Protein AF-0000000081837496 (afdb_homodimer)

pLDDT: mean 84.73, std 18.96, range [33.84, 98.56]

Foldseek 3Di:
DPQPQADKDKDKDAAQDAPWWKKWKWKQDPVRDTDTQWMDGAQDTGGDPPAAKDKGKGLHHPIMIMIIHRQRNDDVPSPIDMDMDID/DPQPQADKDKDKDAAQDAPWWKKWKWKQDPVRDTDTQWMDGAQDTGGDPPAAKDKGKGLHHPIMIMIIHRNRNDDPPSPIDMDMDID

Solvent-accessible surface area (backbone atoms only — not comparable to full-atom values): 9048 Å² total; per-residue (Å²): 133,80,77,67,76,30,57,67,29,39,41,35,42,34,35,51,42,84,89,27,34,28,34,38,32,33,36,33,44,95,86,65,51,73,40,75,49,29,35,30,49,34,69,42,67,44,67,35,86,96,53,73,60,48,64,49,58,26,31,31,56,76,30,50,28,39,39,40,30,62,29,64,53,46,66,98,70,68,73,56,38,36,34,40,32,46,61,131,81,76,67,75,27,55,69,28,38,43,35,41,34,36,53,42,82,88,28,34,28,32,38,34,32,37,32,43,96,88,64,50,74,40,74,50,28,35,30,50,34,70,43,68,45,67,35,87,94,52,75,61,48,62,48,60,26,30,32,56,76,29,50,28,38,40,39,33,64,31,67,48,63,64,98,68,77,73,51,41,36,35,38,32,44,60

Organism: Nothobranchius furzeri (NCBI:txid105023)

Nearest PDB structures (foldseek):
  8u0y-assembly1_D  TM=7.396E-01  e=1.840E-04  Mus musculus
  4n5e-assembly1_C  TM=6.622E-01  e=1.250E-03  unclassified
  6v1a-assembly1_E  TM=7.470E-01  e=4.987E-03  Mus musculus
  4z7w-assembly2_E  TM=6.732E-01  e=2.245E-03  Homo sapiens
  6v15-assembly1_E  TM=7.353E-01  e=4.987E-03  Mus musculus

InterPro domains:
  IPR007110 Immunoglobulin-like domain [PS50835] (1-87)
  IPR013106 Immunoglobulin V-set domain [PF07686] (5-85)
  IPR013783 Immunoglobulin-like fold [G3DSA:2.60.40.10] (1-87)
  IPR036179 Immunoglobulin-like domain superfamily [SSF48726] (3-8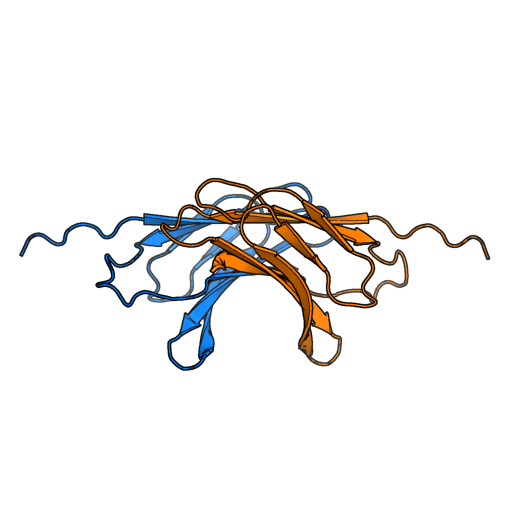7)
  IPR050413 T cell receptor beta variable [PTHR23268] (2-87)

Radius of gyration: 16.3 Å; Cα contacts (8 Å, |Δi|>4): 453; chains: 2; bounding box: 32×59×38 Å

Sequence (174 aa):
IVKIPGEKAQIQCSHTITNYDTILWYKQLKNGHLELLGYMYKNFENPEKGVKVTMEGNADKNQTCLLTTEALKLSLNSSGVYFCAASIVKIPGEKAQIQCSHTITNYDTILWYKQLKNGHLELLGYMYKNFENPEKGVKVTMEGNADKNQTCLLTTEALKLSLNSSGVYFCAAS

Secondary structure (DSSP, 8-state):
-------EEEEEEEE--TT--EEEEEEE-TTSPEEEEEEEETTEEEEPTT--EEEEE--STT-EEEEEEE-----TT--PPEEEEE-/-------EEEEEEEE--TT--EEEEEEE-TTSPEEEEEEEETTEEEEPTT--EEEEE--STT-EEEEEEE-----TT--PPEEEEE-

Structure (mmCIF, N/CA/C/O backbone):
data_AF-0000000081837496-model_v1
#
loop_
_entity.id
_entity.type
_entity.pdbx_description
1 polymer 'Ig-like domain-containing protein'
#
loop_
_atom_site.group_PDB
_atom_site.id
_atom_site.type_symbol
_atom_site.label_atom_id
_atom_site.label_alt_id
_atom_site.label_comp_id
_atom_site.label_asym_id
_atom_site.label_entity_id
_atom_site.label_seq_id
_atom_site.pdbx_PDB_ins_code
_atom_site.Cartn_x
_atom_site.Cartn_y
_atom_site.Cartn_z
_atom_site.occupancy
_atom_site.B_iso_or_equiv
_atom_site.auth_seq_id
_atom_site.auth_comp_id
_atom_site.auth_asym_id
_atom_site.auth_atom_id
_atom_site.pdbx_PDB_model_num
ATOM 1 N N . ILE A 1 1 ? -7.594 30.578 17.719 1 34.81 1 ILE A N 1
ATOM 2 C CA . ILE A 1 1 ? -8.062 29.484 16.875 1 34.81 1 ILE A CA 1
ATOM 3 C C . ILE A 1 1 ? -7.223 28.234 17.141 1 34.81 1 ILE A C 1
ATOM 5 O O . ILE A 1 1 ? -6.016 28.234 16.891 1 34.81 1 ILE A O 1
ATOM 9 N N . VAL A 1 2 ? -7.492 27.578 18.156 1 33.91 2 VAL A N 1
ATOM 10 C CA . VAL A 1 2 ? -6.703 26.453 18.641 1 33.91 2 VAL A CA 1
ATOM 11 C C . VAL A 1 2 ? -6.598 25.375 17.562 1 33.91 2 VAL A C 1
ATOM 13 O O . VAL A 1 2 ? -7.613 24.953 17 1 33.91 2 VAL A O 1
ATOM 16 N N . LYS A 1 3 ? -5.551 25.297 16.766 1 44.12 3 LYS A N 1
ATOM 17 C CA . LYS A 1 3 ? -5.309 24.297 15.742 1 44.12 3 LYS A CA 1
ATOM 18 C C . LYS A 1 3 ? -5.555 22.891 16.281 1 44.12 3 LYS A C 1
ATOM 20 O O . LYS A 1 3 ? -4.961 22.484 17.297 1 44.12 3 LYS A O 1
ATOM 25 N N . ILE A 1 4 ? -6.758 22.406 16.453 1 46.12 4 ILE A N 1
ATOM 26 C CA . ILE A 1 4 ? -6.996 21.016 16.875 1 46.12 4 ILE A CA 1
ATOM 27 C C . ILE A 1 4 ? -6.105 20.078 16.062 1 46.12 4 ILE A C 1
ATOM 29 O O . ILE A 1 4 ? -6.16 20.062 14.836 1 46.12 4 ILE A O 1
ATOM 33 N N . PRO A 1 5 ? -4.996 19.828 16.703 1 52.22 5 PRO A N 1
ATOM 34 C CA . PRO A 1 5 ? -4.074 18.938 15.992 1 52.22 5 PRO A CA 1
ATOM 35 C C . PRO A 1 5 ? -4.785 17.797 15.273 1 52.22 5 PRO A C 1
ATOM 37 O O . PRO A 1 5 ? -5.762 17.25 15.797 1 52.22 5 PRO A O 1
ATOM 40 N N . GLY A 1 6 ? -4.891 17.938 13.938 1 58.56 6 GLY A N 1
ATOM 41 C CA . GLY A 1 6 ? -5.547 16.875 13.172 1 58.56 6 GLY A CA 1
ATOM 42 C C . GLY A 1 6 ? -5.148 15.484 13.617 1 58.56 6 GLY A C 1
ATOM 43 O O . GLY A 1 6 ? -4.129 15.312 14.289 1 58.56 6 GLY A O 1
ATOM 44 N N . GLU A 1 7 ? -6.039 14.695 13.773 1 71.25 7 GLU A N 1
ATOM 45 C CA . GLU A 1 7 ? -5.781 13.305 14.117 1 71.25 7 GLU A CA 1
ATOM 46 C C . GLU A 1 7 ? -4.711 12.703 13.211 1 71.25 7 GLU A C 1
ATOM 48 O O . GLU A 1 7 ? -4.676 12.984 12.008 1 71.25 7 GLU A O 1
ATOM 53 N N . LYS A 1 8 ? -3.662 12.195 13.812 1 82.56 8 LYS A N 1
ATOM 54 C CA . LYS A 1 8 ? -2.6 11.523 13.062 1 82.56 8 LYS A CA 1
ATOM 55 C C . LYS A 1 8 ? -3.107 10.25 12.406 1 82.56 8 LYS A C 1
ATOM 57 O O . LYS A 1 8 ? -3.904 9.516 12.992 1 82.56 8 LYS A O 1
ATOM 62 N N . ALA A 1 9 ? -2.822 10.102 11.227 1 86.56 9 ALA A N 1
ATOM 63 C CA . ALA A 1 9 ? -3.139 8.875 10.492 1 86.56 9 ALA A CA 1
ATOM 64 C C . ALA A 1 9 ? -1.875 8.07 10.203 1 86.56 9 ALA A C 1
ATOM 66 O O . ALA A 1 9 ? -0.829 8.641 9.883 1 86.56 9 ALA A O 1
ATOM 67 N N . GLN A 1 10 ? -2.021 6.734 10.375 1 93.5 10 GLN A N 1
ATOM 68 C CA . GLN A 1 10 ? -0.9 5.852 10.078 1 93.5 10 GLN A CA 1
ATOM 69 C C . GLN A 1 10 ? -1.288 4.805 9.039 1 93.5 10 GLN A C 1
ATOM 71 O O . GLN A 1 10 ? -2.4 4.273 9.07 1 93.5 10 GLN A O 1
ATOM 76 N N . ILE A 1 11 ? -0.4 4.52 8.156 1 95.25 11 ILE A N 1
ATOM 77 C CA . ILE A 1 11 ? -0.492 3.432 7.184 1 95.25 11 ILE A CA 1
ATOM 78 C C . ILE A 1 11 ? 0.754 2.553 7.277 1 95.25 11 ILE A C 1
ATOM 80 O O . ILE A 1 11 ? 1.879 3.059 7.285 1 95.25 11 ILE A O 1
ATOM 84 N N . GLN A 1 12 ? 0.544 1.322 7.359 1 97.25 12 GLN A N 1
ATOM 85 C CA . GLN A 1 12 ? 1.645 0.372 7.48 1 97.25 12 GLN A CA 1
ATOM 86 C C . GLN A 1 12 ? 1.654 -0.609 6.312 1 97.25 12 GLN A C 1
ATOM 88 O O . GLN A 1 12 ? 0.599 -1.07 5.871 1 97.25 12 GLN A O 1
ATOM 93 N N . CYS A 1 13 ? 2.828 -0.932 5.898 1 97.12 13 CYS A N 1
ATOM 94 C CA . CYS A 1 13 ? 3.02 -1.887 4.812 1 97.12 13 CYS A CA 1
ATOM 95 C C . CYS A 1 13 ? 4.148 -2.857 5.137 1 97.12 13 CYS A C 1
ATOM 97 O O . CYS A 1 13 ? 5.133 -2.48 5.773 1 97.12 13 CYS A O 1
ATOM 99 N N . SER A 1 14 ? 4.066 -4.066 4.676 1 97.56 14 SER A N 1
ATOM 100 C CA . SER A 1 14 ? 5.121 -5.074 4.727 1 97.56 14 SER A CA 1
ATOM 101 C C . SER A 1 14 ? 4.98 -6.078 3.588 1 97.56 14 SER A C 1
ATOM 103 O O . SER A 1 14 ? 3.943 -6.137 2.926 1 97.56 14 SER A O 1
ATOM 105 N N . HIS A 1 15 ? 6.031 -6.84 3.332 1 94.62 15 HIS A N 1
ATOM 106 C CA . HIS A 1 15 ? 6 -7.828 2.26 1 94.62 15 HIS A CA 1
ATOM 107 C C . HIS A 1 15 ? 6.988 -8.961 2.52 1 94.62 15 HIS A C 1
ATOM 109 O O . HIS A 1 15 ? 7.863 -8.836 3.383 1 94.62 15 HIS A O 1
ATOM 115 N N . THR A 1 16 ? 6.832 -10.062 1.74 1 93.38 16 THR A N 1
ATOM 116 C CA . THR A 1 16 ? 7.734 -11.203 1.888 1 93.38 16 THR A CA 1
ATOM 117 C C . THR A 1 16 ? 8.531 -11.438 0.604 1 93.38 16 THR A C 1
ATOM 119 O O . THR A 1 16 ? 9.055 -12.523 0.384 1 93.38 16 THR A O 1
ATOM 122 N N . ILE A 1 17 ? 8.547 -10.461 -0.335 1 88.38 17 ILE A N 1
ATOM 123 C CA . ILE A 1 17 ? 9.148 -10.641 -1.649 1 88.38 17 ILE A CA 1
ATOM 124 C C . ILE A 1 17 ? 10.664 -10.438 -1.552 1 88.38 17 ILE A C 1
ATOM 126 O O . ILE A 1 17 ? 11.125 -9.383 -1.102 1 88.38 17 ILE A O 1
ATOM 130 N N . THR A 1 18 ? 11.32 -11.445 -2.102 1 87.62 18 THR A N 1
ATOM 131 C CA . THR A 1 18 ? 12.781 -11.406 -2.051 1 87.62 18 THR A CA 1
ATOM 132 C C . THR A 1 18 ? 13.328 -10.289 -2.93 1 87.62 18 THR A C 1
ATOM 134 O O . THR A 1 18 ? 12.836 -10.062 -4.035 1 87.62 18 THR A O 1
ATOM 137 N N . ASN A 1 19 ? 14.289 -9.508 -2.566 1 87.12 19 ASN A N 1
ATOM 138 C CA . ASN A 1 19 ? 15.039 -8.477 -3.277 1 87.12 19 ASN A CA 1
ATOM 139 C C . ASN A 1 19 ? 14.297 -7.148 -3.309 1 87.12 19 ASN A C 1
ATOM 141 O O . ASN A 1 19 ? 14.773 -6.176 -3.893 1 87.12 19 ASN A O 1
ATOM 145 N N . TYR A 1 20 ? 13.078 -7.148 -2.83 1 91.12 20 TYR A N 1
ATOM 146 C CA . TYR A 1 20 ? 12.43 -5.855 -2.645 1 91.12 20 TYR A CA 1
ATOM 147 C C . TYR A 1 20 ? 13.039 -5.109 -1.463 1 91.12 20 TYR A C 1
ATOM 149 O O . TYR A 1 20 ? 13.289 -5.695 -0.409 1 91.12 20 TYR A O 1
ATOM 157 N N . ASP A 1 21 ? 13.281 -3.84 -1.689 1 96.75 21 ASP A N 1
ATOM 158 C CA . ASP A 1 21 ? 13.938 -3.094 -0.617 1 96.75 21 ASP A CA 1
ATOM 159 C C . ASP A 1 21 ? 13.414 -1.66 -0.551 1 96.75 21 ASP A C 1
ATOM 161 O O . ASP A 1 21 ? 14.062 -0.785 0.026 1 96.75 21 ASP A O 1
ATOM 165 N N . THR A 1 22 ? 12.32 -1.395 -1.207 1 97.19 22 THR A N 1
ATOM 166 C CA . THR A 1 22 ? 11.758 -0.05 -1.259 1 97.19 22 THR A CA 1
ATOM 167 C C . THR A 1 22 ? 10.25 -0.087 -1.031 1 97.19 22 THR A C 1
ATOM 169 O O . THR A 1 22 ? 9.555 -0.947 -1.577 1 97.19 22 THR A O 1
ATOM 172 N N . ILE A 1 23 ? 9.727 0.792 -0.164 1 97.5 23 ILE A N 1
ATOM 173 C CA . ILE A 1 23 ? 8.305 1.044 -0.017 1 97.5 23 ILE A CA 1
ATOM 174 C C . ILE A 1 23 ? 8.008 2.52 -0.271 1 97.5 23 ILE A C 1
ATOM 176 O O . ILE A 1 23 ? 8.633 3.396 0.328 1 97.5 23 ILE A O 1
ATOM 180 N N . LEU A 1 24 ? 7.105 2.77 -1.198 1 97.75 24 LEU A N 1
ATOM 181 C CA . LEU A 1 24 ? 6.664 4.117 -1.532 1 97.75 24 LEU A CA 1
ATOM 182 C C . LEU A 1 24 ? 5.246 4.367 -1.02 1 97.75 24 LEU A C 1
ATOM 184 O O . LEU A 1 24 ? 4.414 3.459 -1.021 1 97.75 24 LEU A O 1
ATOM 188 N N . TRP A 1 25 ? 5.02 5.613 -0.599 1 96.75 25 TRP A N 1
ATOM 189 C CA . TRP A 1 25 ? 3.672 5.996 -0.184 1 96.75 25 TRP A CA 1
ATOM 190 C C . TRP A 1 25 ? 3.15 7.152 -1.033 1 96.75 25 TRP A C 1
ATOM 192 O O . TRP A 1 25 ? 3.896 8.078 -1.359 1 96.75 25 TRP A O 1
ATOM 202 N N . TYR A 1 26 ? 1.846 7.004 -1.315 1 93.75 26 TYR A N 1
ATOM 203 C CA . TYR A 1 26 ? 1.158 8.016 -2.104 1 93.75 26 TYR A CA 1
ATOM 204 C C . TYR A 1 26 ? -0.165 8.406 -1.455 1 93.75 26 TYR A C 1
ATOM 206 O O . TYR A 1 26 ? -0.771 7.609 -0.738 1 93.75 26 TYR A O 1
ATOM 214 N N . LYS A 1 27 ? -0.563 9.641 -1.78 1 91.56 27 LYS A N 1
ATOM 215 C CA . LYS A 1 27 ? -1.918 10.109 -1.495 1 91.56 27 LYS A CA 1
ATOM 216 C C . LYS A 1 27 ? -2.643 10.508 -2.775 1 91.56 27 LYS A C 1
ATOM 218 O O . LYS A 1 27 ? -2.061 11.164 -3.645 1 91.56 27 LYS A O 1
ATOM 223 N N . GLN A 1 28 ? -3.838 10.039 -2.848 1 90 28 GLN A N 1
ATOM 224 C CA . GLN A 1 28 ? -4.625 10.445 -4.008 1 90 28 GLN A CA 1
ATOM 225 C C . GLN A 1 28 ? -5.266 11.812 -3.795 1 90 28 GLN A C 1
ATOM 227 O O . GLN A 1 28 ? -5.938 12.039 -2.787 1 90 28 GLN A O 1
ATOM 232 N N . LEU A 1 29 ? -5.055 12.68 -4.738 1 86.31 29 LEU A N 1
ATOM 233 C CA . LEU A 1 29 ? -5.641 14.016 -4.715 1 86.31 29 LEU A CA 1
ATOM 234 C C . LEU A 1 29 ? -7.082 13.984 -5.215 1 86.31 29 LEU A C 1
ATOM 236 O O . LEU A 1 29 ? -7.543 12.961 -5.73 1 86.31 29 LEU A O 1
ATOM 240 N N . LYS A 1 30 ? -7.777 15.086 -5.055 1 84.38 30 LYS A N 1
ATOM 241 C CA . LYS A 1 30 ? -9.172 15.195 -5.457 1 84.38 30 LYS A CA 1
ATOM 242 C C . LYS A 1 30 ? -9.336 14.953 -6.957 1 84.38 30 LYS A C 1
ATOM 244 O O . LYS A 1 30 ? -10.352 14.398 -7.395 1 84.38 30 LYS A O 1
ATOM 2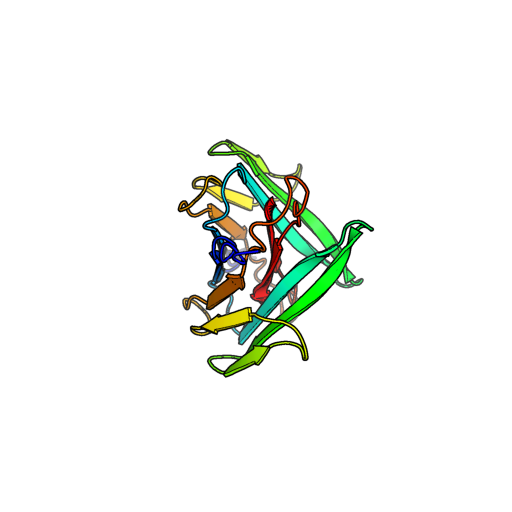49 N N . ASN A 1 31 ? -8.344 15.297 -7.699 1 86.31 31 ASN A N 1
ATOM 250 C CA . ASN A 1 31 ? -8.398 15.141 -9.148 1 86.31 31 ASN A CA 1
ATOM 251 C C . ASN A 1 31 ? -8 13.734 -9.578 1 86.31 31 ASN A C 1
ATOM 253 O O . ASN A 1 31 ? -7.887 13.453 -10.773 1 86.31 31 ASN A O 1
ATOM 257 N N . GLY A 1 32 ? -7.703 12.898 -8.68 1 85.94 32 GLY A N 1
ATOM 258 C CA . GLY A 1 32 ? -7.395 11.508 -8.969 1 85.94 32 GLY A CA 1
ATOM 259 C C . GLY A 1 32 ? -5.906 11.234 -9.086 1 85.94 32 GLY A C 1
ATOM 260 O O . GLY A 1 32 ? -5.48 10.078 -9.07 1 85.94 32 GLY A O 1
ATOM 261 N N . HIS A 1 33 ? -5.129 12.32 -9.211 1 87.94 33 HIS A N 1
ATOM 262 C CA . HIS A 1 33 ? -3.688 12.164 -9.344 1 87.94 33 HIS A CA 1
ATOM 263 C C . HIS A 1 33 ? -3.057 11.68 -8.047 1 87.94 33 HIS A C 1
ATOM 265 O O . HIS A 1 33 ? -3.453 12.117 -6.961 1 87.94 33 HIS A O 1
ATOM 271 N N . LEU A 1 34 ? -2.096 10.797 -8.211 1 90.25 34 LEU A N 1
ATOM 272 C CA . LEU A 1 34 ? -1.348 10.32 -7.055 1 90.25 34 LEU A CA 1
ATOM 273 C C . LEU A 1 34 ? -0.183 11.258 -6.742 1 90.25 34 LEU A C 1
ATOM 275 O O . LEU A 1 34 ? 0.598 11.602 -7.629 1 90.25 34 LEU A O 1
ATOM 279 N N . GLU A 1 35 ? -0.161 11.719 -5.52 1 92.31 35 GLU A N 1
ATOM 280 C CA . GLU A 1 35 ? 0.959 12.516 -5.031 1 92.31 35 GLU A CA 1
ATOM 281 C C . GLU A 1 35 ? 1.9 11.68 -4.168 1 92.31 35 GLU A C 1
ATOM 283 O O . GLU A 1 35 ? 1.469 11.047 -3.205 1 92.31 35 GLU A O 1
ATOM 288 N N . LEU A 1 36 ? 3.174 11.711 -4.551 1 94.69 36 LEU A N 1
ATOM 289 C CA . LEU A 1 36 ? 4.172 11.016 -3.748 1 94.69 36 LEU A CA 1
ATOM 290 C C . LEU A 1 36 ? 4.391 11.719 -2.414 1 94.69 36 LEU A C 1
ATOM 292 O O . LEU A 1 36 ? 4.66 12.922 -2.381 1 94.69 36 LEU A O 1
ATOM 296 N N . LEU A 1 37 ? 4.262 11.008 -1.333 1 94.38 37 LEU A N 1
ATOM 297 C CA . LEU A 1 37 ? 4.52 11.539 0.002 1 94.38 37 LEU A CA 1
ATOM 298 C C . LEU A 1 37 ? 5.969 11.289 0.413 1 94.38 37 LEU A C 1
ATOM 300 O O . LEU A 1 37 ? 6.551 12.078 1.158 1 94.38 37 LEU A O 1
ATOM 304 N N . GLY A 1 38 ? 6.586 10.211 -0.049 1 96.5 38 GLY A N 1
ATOM 305 C CA . GLY A 1 38 ? 7.945 9.781 0.238 1 96.5 38 GLY A CA 1
ATOM 306 C C . GLY A 1 38 ? 8.148 8.289 0.098 1 96.5 38 GLY A C 1
ATOM 307 O O . GLY A 1 38 ? 7.242 7.57 -0.337 1 96.5 38 GLY A O 1
ATOM 308 N N . TYR A 1 39 ? 9.336 7.82 0.402 1 97.56 39 TYR A N 1
ATOM 309 C CA . TYR A 1 39 ? 9.625 6.395 0.315 1 97.56 39 TYR A CA 1
ATOM 310 C C . TYR A 1 39 ? 10.688 5.988 1.325 1 97.56 39 TYR A C 1
ATOM 312 O O . TYR A 1 39 ? 11.453 6.828 1.799 1 97.56 39 TYR A O 1
ATOM 320 N N . MET A 1 40 ? 10.609 4.762 1.669 1 97.94 40 MET A N 1
ATOM 321 C CA . MET A 1 40 ? 11.68 4.113 2.418 1 97.94 40 MET A CA 1
ATOM 322 C C . MET A 1 40 ? 12.562 3.275 1.495 1 97.94 40 MET A C 1
ATOM 324 O O . MET A 1 40 ? 12.055 2.557 0.632 1 97.94 40 MET A O 1
ATOM 328 N N . TYR A 1 41 ? 13.875 3.455 1.615 1 98.12 41 TYR A N 1
ATOM 329 C CA . TYR A 1 41 ? 14.859 2.537 1.055 1 98.12 41 TYR A CA 1
ATOM 330 C C . TYR A 1 41 ? 15.609 1.8 2.158 1 98.12 41 TYR A C 1
ATOM 332 O O . TYR A 1 41 ? 16.406 2.398 2.877 1 98.12 41 TYR A O 1
ATOM 340 N N . LYS A 1 42 ? 15.352 0.526 2.18 1 97.75 42 LYS A N 1
ATOM 341 C CA . LYS A 1 42 ? 15.844 -0.205 3.344 1 97.75 42 LYS A CA 1
ATOM 342 C C . LYS A 1 42 ? 15.422 0.478 4.641 1 97.75 42 LYS A C 1
ATOM 344 O O . LYS A 1 42 ? 14.227 0.645 4.902 1 97.75 42 LYS A O 1
ATOM 349 N N . ASN A 1 43 ? 16.25 0.967 5.453 1 97.88 43 ASN A N 1
ATOM 350 C CA . ASN A 1 43 ? 15.875 1.627 6.699 1 97.88 43 ASN A CA 1
ATOM 351 C C . ASN A 1 43 ? 16.094 3.135 6.625 1 97.88 43 ASN A C 1
ATOM 353 O O . ASN A 1 43 ? 16.141 3.814 7.652 1 97.88 43 ASN A O 1
ATOM 357 N N . PHE A 1 44 ? 16.203 3.648 5.387 1 97.94 44 PHE A N 1
ATOM 358 C CA . PHE A 1 44 ? 16.391 5.078 5.188 1 97.94 44 PHE A CA 1
ATOM 359 C C . PHE A 1 44 ? 15.086 5.742 4.758 1 97.94 44 PHE A C 1
ATOM 361 O O . PHE A 1 44 ? 14.484 5.352 3.752 1 97.94 44 PHE A O 1
ATOM 368 N N . GLU A 1 45 ? 14.695 6.742 5.531 1 97.38 45 GLU A N 1
ATOM 369 C CA . GLU A 1 45 ? 13.477 7.465 5.195 1 97.38 45 GLU A CA 1
ATOM 370 C C . GLU A 1 45 ? 13.766 8.609 4.23 1 97.38 45 GLU A C 1
ATOM 372 O O . GLU A 1 45 ? 14.789 9.289 4.344 1 97.38 45 GLU A O 1
ATOM 377 N N . ASN A 1 46 ? 12.938 8.844 3.238 1 97.75 46 ASN A N 1
ATOM 378 C CA . ASN A 1 46 ? 13.039 9.906 2.242 1 97.75 46 ASN A CA 1
ATOM 379 C C . ASN A 1 46 ? 11.695 10.594 2.012 1 97.75 46 ASN A C 1
ATOM 381 O O . ASN A 1 46 ? 11.039 10.352 0.997 1 97.75 46 ASN A O 1
ATOM 385 N N . PRO A 1 47 ? 11.289 11.469 2.951 1 95.75 47 PRO A N 1
ATOM 386 C CA . PRO A 1 47 ? 10.062 12.234 2.727 1 95.75 47 PRO A CA 1
ATOM 387 C C . PRO A 1 47 ? 10.195 13.242 1.583 1 95.75 47 PRO A C 1
ATOM 389 O O . PRO A 1 47 ? 11.289 13.766 1.346 1 95.75 47 PRO A O 1
ATOM 392 N N . GLU A 1 48 ? 9.078 13.414 0.827 1 95.56 48 GLU A N 1
ATOM 393 C CA . GLU A 1 48 ? 9.078 14.461 -0.187 1 95.56 48 GLU A CA 1
ATOM 394 C C . GLU A 1 48 ? 9.195 15.844 0.45 1 95.56 48 GLU A C 1
ATOM 396 O O . GLU A 1 48 ? 8.711 16.062 1.561 1 95.56 48 GLU A O 1
ATOM 401 N N . LYS A 1 49 ? 9.773 16.75 -0.28 1 92.94 49 LYS A N 1
ATOM 402 C CA . LYS A 1 49 ? 9.938 18.109 0.221 1 92.94 49 LYS A CA 1
ATOM 403 C C . LYS A 1 49 ? 8.586 18.781 0.454 1 92.94 49 LYS A C 1
ATOM 405 O O . LYS A 1 49 ? 7.688 18.688 -0.383 1 92.94 49 LYS A O 1
ATOM 410 N N . GLY A 1 50 ? 8.445 19.422 1.628 1 89 50 GLY A N 1
ATOM 411 C CA . GLY A 1 50 ? 7.262 20.219 1.91 1 89 50 GLY A CA 1
ATOM 412 C C . GLY A 1 50 ? 6.102 19.406 2.451 1 89 50 GLY A C 1
ATOM 413 O O . GLY A 1 50 ? 5.031 19.938 2.736 1 89 50 GLY A O 1
ATOM 414 N N . VAL A 1 51 ? 6.301 18.094 2.496 1 87.19 51 VAL A N 1
ATOM 415 C CA . VAL A 1 51 ? 5.211 17.266 3.016 1 87.19 51 VAL A CA 1
ATOM 416 C C . VAL A 1 51 ? 5.457 16.953 4.488 1 87.19 51 VAL A C 1
ATOM 418 O O . VAL A 1 51 ? 6.586 16.672 4.891 1 87.19 51 VAL A O 1
ATOM 421 N N . LYS A 1 52 ? 4.477 17.062 5.27 1 87.94 52 LYS A N 1
ATOM 422 C CA . LYS A 1 52 ? 4.582 16.781 6.703 1 87.94 52 LYS A CA 1
ATOM 423 C C . LYS A 1 52 ? 4.262 15.328 7.012 1 87.94 52 LYS A C 1
ATOM 425 O O . LYS A 1 52 ? 3.166 15.016 7.48 1 87.94 52 LYS A O 1
ATOM 430 N N . VAL A 1 53 ? 5.199 14.469 6.816 1 92.75 53 VAL A N 1
ATOM 431 C CA . VAL A 1 53 ? 5.051 13.055 7.121 1 92.75 53 VAL A CA 1
ATOM 432 C C . VAL A 1 53 ? 6.309 12.539 7.812 1 92.75 53 VAL A C 1
ATOM 434 O O . VAL A 1 53 ? 7.375 13.148 7.715 1 92.75 53 VAL A O 1
ATOM 437 N N . THR A 1 54 ? 6.152 11.484 8.57 1 94.31 54 THR A N 1
ATOM 438 C CA . THR A 1 54 ? 7.277 10.719 9.094 1 94.31 54 THR A CA 1
ATOM 439 C C . THR A 1 54 ? 7.195 9.266 8.641 1 94.31 54 THR A C 1
ATOM 441 O O . THR A 1 54 ? 6.102 8.742 8.414 1 94.31 54 THR A O 1
ATOM 444 N N . MET A 1 55 ? 8.32 8.68 8.406 1 96 55 MET A N 1
ATOM 445 C CA . MET A 1 55 ? 8.414 7.281 8 1 96 55 MET A CA 1
ATOM 446 C C . MET A 1 55 ? 9.359 6.516 8.922 1 96 55 MET A C 1
ATOM 448 O O . MET A 1 55 ? 10.398 7.039 9.328 1 96 55 MET A O 1
ATOM 452 N N . GLU A 1 56 ? 8.977 5.383 9.211 1 97.56 56 GLU A N 1
ATOM 453 C CA . GLU A 1 56 ? 9.773 4.555 10.109 1 97.56 56 GLU A CA 1
ATOM 454 C C . GLU A 1 56 ? 9.781 3.098 9.656 1 97.56 56 GLU A C 1
ATOM 456 O O . GLU A 1 56 ? 8.906 2.672 8.898 1 97.56 56 GLU A O 1
ATOM 461 N N . GLY A 1 57 ? 10.844 2.355 10.164 1 98 57 GLY A N 1
ATOM 462 C CA . GLY A 1 57 ? 10.922 0.928 9.898 1 98 57 GLY A CA 1
ATOM 463 C C . GLY A 1 57 ? 11.969 0.571 8.859 1 98 57 GLY A C 1
ATOM 464 O O . GLY A 1 57 ? 13.016 1.219 8.773 1 98 57 GLY A O 1
ATOM 465 N N . ASN A 1 58 ? 11.68 -0.565 8.164 1 98.56 58 ASN A N 1
ATOM 466 C CA . ASN A 1 58 ? 12.578 -1.152 7.176 1 98.56 58 ASN A CA 1
ATOM 467 C C . ASN A 1 58 ? 11.805 -1.782 6.02 1 98.56 58 ASN A C 1
ATOM 469 O O . ASN A 1 58 ? 10.805 -2.467 6.238 1 98.56 58 ASN A O 1
ATOM 473 N N . ALA A 1 59 ? 12.227 -1.424 4.832 1 98 59 ALA A N 1
ATOM 474 C CA . ALA A 1 59 ? 11.469 -1.819 3.654 1 98 59 ALA A CA 1
ATOM 475 C C . ALA A 1 59 ? 11.891 -3.201 3.164 1 98 59 ALA A C 1
ATOM 477 O O . ALA A 1 59 ? 11.328 -3.721 2.195 1 98 59 ALA A O 1
ATOM 478 N N . ASP A 1 60 ? 12.883 -3.896 3.838 1 96.88 60 ASP A N 1
ATOM 479 C CA . ASP A 1 60 ? 13.344 -5.211 3.404 1 96.88 60 ASP A CA 1
ATOM 480 C C . ASP A 1 60 ? 12.281 -6.277 3.652 1 96.88 60 ASP A C 1
ATOM 482 O O . ASP A 1 60 ? 11.32 -6.039 4.391 1 96.88 60 ASP A O 1
ATOM 486 N N . LYS A 1 61 ? 12.5 -7.414 2.967 1 94.69 61 LYS A N 1
ATOM 487 C CA . LYS A 1 61 ? 11.633 -8.57 3.133 1 94.69 61 LYS A CA 1
ATOM 488 C C . LYS A 1 61 ? 11.383 -8.859 4.609 1 94.69 61 LYS A C 1
ATOM 490 O O . LYS A 1 61 ? 12.305 -8.82 5.422 1 94.69 61 LYS A O 1
ATOM 495 N N . ASN A 1 62 ? 10.125 -9.141 4.953 1 95.94 62 ASN A N 1
ATOM 496 C CA . ASN A 1 62 ? 9.68 -9.562 6.277 1 95.94 62 ASN A CA 1
ATOM 497 C C . ASN A 1 62 ? 9.812 -8.43 7.297 1 95.94 62 ASN A C 1
ATOM 499 O O . ASN A 1 62 ? 9.859 -8.68 8.5 1 95.94 62 ASN A O 1
ATOM 503 N N . GLN A 1 63 ? 10.016 -7.211 6.879 1 97.75 63 GLN A N 1
ATOM 504 C CA . GLN A 1 63 ? 10.031 -6.035 7.746 1 97.75 63 GLN A CA 1
ATOM 505 C C . GLN A 1 63 ? 8.82 -5.145 7.492 1 97.75 63 GLN A C 1
ATOM 507 O O . GLN A 1 63 ? 8.094 -5.348 6.52 1 97.75 63 GLN A O 1
ATOM 512 N N . THR A 1 64 ? 8.555 -4.246 8.406 1 97.81 64 THR A N 1
ATOM 513 C CA . THR A 1 64 ? 7.395 -3.369 8.328 1 97.81 64 THR A CA 1
ATOM 514 C C . THR A 1 64 ? 7.824 -1.906 8.25 1 97.81 64 THR A C 1
ATOM 516 O O . THR A 1 64 ? 8.766 -1.493 8.922 1 97.81 64 THR A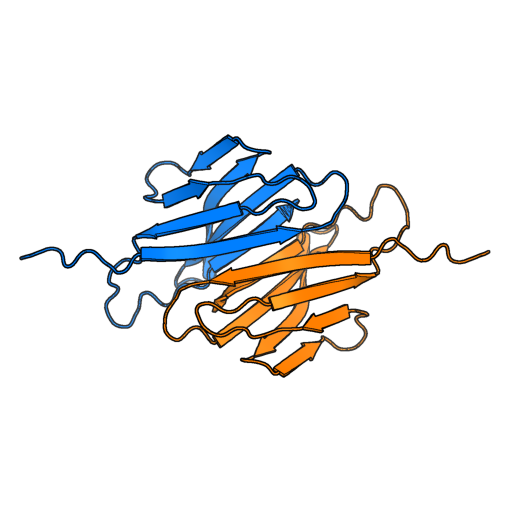 O 1
ATOM 519 N N . CYS A 1 65 ? 7.082 -1.202 7.387 1 97.5 65 CYS A N 1
ATOM 520 C CA . CYS A 1 65 ? 7.258 0.245 7.332 1 97.5 65 CYS A CA 1
ATOM 521 C C . CYS A 1 65 ? 5.969 0.965 7.715 1 97.5 65 CYS A C 1
ATOM 523 O O . CYS A 1 65 ? 4.875 0.491 7.406 1 97.5 65 CYS A O 1
ATOM 525 N N . LEU A 1 66 ? 6.164 2.109 8.305 1 96.94 66 L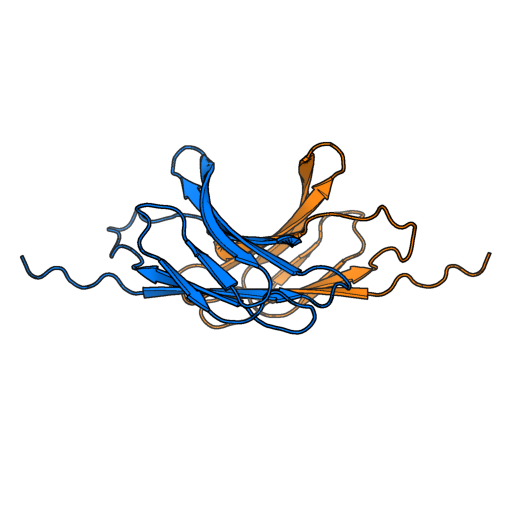EU A N 1
ATOM 526 C CA . LEU A 1 66 ? 5.059 2.912 8.812 1 96.94 66 LEU A CA 1
ATOM 527 C C . LEU A 1 66 ? 5.168 4.355 8.328 1 96.94 66 LEU A C 1
ATOM 529 O O . LEU A 1 66 ? 6.234 4.965 8.422 1 96.94 66 LEU A O 1
ATOM 533 N N . LEU A 1 67 ? 4.117 4.824 7.754 1 96 67 LEU A N 1
ATOM 534 C CA . LEU A 1 67 ? 3.975 6.246 7.469 1 96 67 LEU A CA 1
ATOM 535 C C . LEU A 1 67 ? 3.012 6.906 8.453 1 96 67 LEU A C 1
ATOM 537 O O . LEU A 1 67 ? 1.919 6.391 8.695 1 96 67 LEU A O 1
ATOM 541 N N . THR A 1 68 ? 3.432 8.008 9.047 1 93.12 68 THR A N 1
ATOM 542 C CA . THR A 1 68 ? 2.57 8.828 9.891 1 93.12 68 THR A CA 1
ATOM 543 C C . THR A 1 68 ? 2.367 10.211 9.273 1 93.12 68 THR A C 1
ATOM 545 O O . THR A 1 68 ? 3.332 10.867 8.891 1 93.12 68 THR A O 1
ATOM 548 N N . THR A 1 69 ? 1.212 10.562 9.062 1 86.69 69 THR A N 1
ATOM 549 C CA . THR A 1 69 ? 0.9 11.875 8.5 1 86.69 69 THR A CA 1
ATOM 550 C C . THR A 1 69 ? -0.129 12.602 9.359 1 86.69 69 THR A C 1
ATOM 552 O O . THR A 1 69 ? -0.868 11.969 10.117 1 86.69 69 THR A O 1
ATOM 555 N N . GLU A 1 70 ? 0.165 13.867 9.547 1 73 70 GLU A N 1
ATOM 556 C CA . GLU A 1 70 ? -0.867 14.641 10.227 1 73 70 GLU A CA 1
ATOM 557 C C . GLU A 1 70 ? -2.156 14.688 9.414 1 73 70 GLU A C 1
ATOM 559 O O . GLU A 1 70 ? -2.141 15.055 8.234 1 73 70 GLU A O 1
ATOM 564 N N . ALA A 1 71 ? -2.963 13.695 9.672 1 56.38 71 ALA A N 1
ATOM 565 C CA . ALA A 1 71 ? -4.254 13.742 8.992 1 56.38 71 ALA A CA 1
ATOM 566 C C . ALA A 1 71 ? -4.902 15.117 9.141 1 56.38 71 ALA A C 1
ATOM 568 O O . ALA A 1 71 ? -4.98 15.656 10.25 1 56.38 71 ALA A O 1
ATOM 569 N N . LEU A 1 72 ? -4.543 15.961 8.297 1 47.28 72 LEU A N 1
ATOM 570 C CA . LEU A 1 72 ? -5.297 17.203 8.461 1 47.28 72 LEU A CA 1
ATOM 571 C C . LEU A 1 72 ? -6.664 16.922 9.086 1 47.28 72 LEU A C 1
ATOM 573 O O . LEU A 1 72 ? -7.27 15.883 8.82 1 47.28 72 LEU A O 1
ATOM 577 N N . LYS A 1 73 ? -6.887 17.344 10.398 1 43.94 73 LYS A N 1
ATOM 578 C CA . LYS A 1 73 ? -8.297 17.453 10.758 1 43.94 73 LYS A CA 1
ATOM 579 C C . LYS A 1 73 ? -9.172 17.609 9.516 1 43.94 73 LYS A C 1
ATOM 581 O O . LYS A 1 73 ? -9.312 18.703 8.984 1 43.94 73 LYS A O 1
ATOM 586 N N . LEU A 1 74 ? -8.891 17.094 8.562 1 37.94 74 LEU A N 1
ATOM 587 C CA . LEU A 1 74 ? -9.875 17.484 7.562 1 37.94 74 LEU A CA 1
ATOM 588 C C . LEU A 1 74 ? -11.25 17.672 8.203 1 37.94 74 LEU A C 1
ATOM 590 O O . LEU A 1 74 ? -11.617 16.938 9.117 1 37.94 74 LEU A O 1
ATOM 594 N N . SER A 1 75 ? -11.883 18.812 8.078 1 37.78 75 SER A N 1
ATOM 595 C CA . SER A 1 75 ? -13.25 18.891 7.59 1 37.78 75 SER A CA 1
ATOM 596 C C . SER A 1 75 ? -13.672 17.578 6.922 1 37.78 75 SER A C 1
ATOM 598 O O . SER A 1 75 ? -12.828 16.828 6.43 1 37.78 75 SER A O 1
ATOM 600 N N . LEU A 1 76 ? -14.75 17.031 6.914 1 38.62 76 LEU A N 1
ATOM 601 C CA . LEU A 1 76 ? -15.555 16.062 6.188 1 38.62 76 LEU A CA 1
ATOM 602 C C . LEU A 1 76 ? -14.828 15.562 4.941 1 38.62 76 LEU A C 1
ATOM 604 O O . LEU A 1 76 ? -15.07 14.453 4.469 1 38.62 76 LEU A O 1
ATOM 608 N N . ASN A 1 77 ? -13.844 16.344 4.273 1 40.97 77 ASN A N 1
ATOM 609 C CA . ASN A 1 77 ? -13.414 16.172 2.893 1 40.97 77 ASN A CA 1
ATOM 610 C C . ASN A 1 77 ? -12.039 15.516 2.814 1 40.97 77 ASN A C 1
ATOM 612 O O . ASN A 1 77 ? -11.414 15.484 1.749 1 40.97 77 ASN A O 1
ATOM 616 N N . SER A 1 78 ? -11.258 15.414 3.85 1 50.72 78 SER A N 1
ATOM 617 C CA . SER A 1 78 ? -9.906 14.922 3.615 1 50.72 78 SER A CA 1
ATOM 618 C C . SER A 1 78 ? -9.914 13.461 3.197 1 50.72 78 SER A C 1
ATOM 620 O O . SER A 1 78 ? -9.594 12.578 3.998 1 50.72 78 SER A O 1
ATOM 622 N N . SER A 1 79 ? -10.719 13.07 2.459 1 57.38 79 SER A N 1
ATOM 623 C CA . SER A 1 79 ? -11.172 11.852 1.788 1 57.38 79 SER A CA 1
ATOM 624 C C . SER A 1 79 ? -10.086 11.289 0.879 1 57.38 79 SER A C 1
ATOM 626 O O . SER A 1 79 ? -10.367 10.484 -0.014 1 57.38 79 SER A O 1
ATOM 628 N N . GLY A 1 80 ? -8.648 11.43 1.331 1 79.25 80 GLY A N 1
ATOM 629 C CA . GLY A 1 80 ? -7.781 10.898 0.292 1 79.25 80 GLY A CA 1
ATOM 630 C C . GLY A 1 80 ? -7.414 9.445 0.513 1 79.25 80 GLY A C 1
ATOM 631 O O . GLY A 1 80 ? -7.312 8.984 1.654 1 79.25 80 GLY A O 1
ATOM 632 N N . VAL A 1 81 ? -7.438 8.695 -0.62 1 88.94 81 VAL A N 1
ATOM 633 C CA . VAL A 1 81 ? -6.98 7.309 -0.666 1 88.94 81 VAL A CA 1
ATOM 634 C C . VAL A 1 81 ? -5.457 7.262 -0.559 1 88.94 81 VAL A C 1
ATOM 636 O O . VAL A 1 81 ? -4.758 7.988 -1.27 1 88.94 81 VAL A O 1
ATOM 639 N N . TYR A 1 82 ? -5.016 6.488 0.406 1 92.56 82 TYR A N 1
ATOM 640 C CA . TYR A 1 82 ? -3.576 6.328 0.588 1 92.56 82 TYR A CA 1
ATOM 641 C C . TYR A 1 82 ? -3.1 4.992 0.031 1 92.56 82 TYR A C 1
ATOM 643 O O . TYR A 1 82 ? -3.775 3.971 0.189 1 92.56 82 TYR A O 1
ATOM 651 N N . PHE A 1 83 ? -1.924 5.062 -0.621 1 94.06 83 PHE A N 1
ATOM 652 C CA . PHE A 1 83 ? -1.315 3.881 -1.22 1 94.06 83 PHE A CA 1
ATOM 653 C C . PHE A 1 83 ? 0.056 3.611 -0.612 1 94.06 83 PHE A C 1
ATOM 655 O O . PHE A 1 83 ? 0.783 4.547 -0.267 1 94.06 83 PHE A O 1
ATOM 662 N N . CYS A 1 84 ? 0.382 2.387 -0.514 1 95.44 84 CYS A N 1
ATOM 663 C CA . CYS A 1 84 ? 1.777 1.985 -0.37 1 95.44 84 CYS A CA 1
ATOM 664 C C . CYS A 1 84 ? 2.168 0.972 -1.439 1 95.44 84 CYS A C 1
ATOM 666 O O . CYS A 1 84 ? 1.321 0.219 -1.925 1 95.44 84 CYS A O 1
ATOM 668 N N . ALA A 1 85 ? 3.40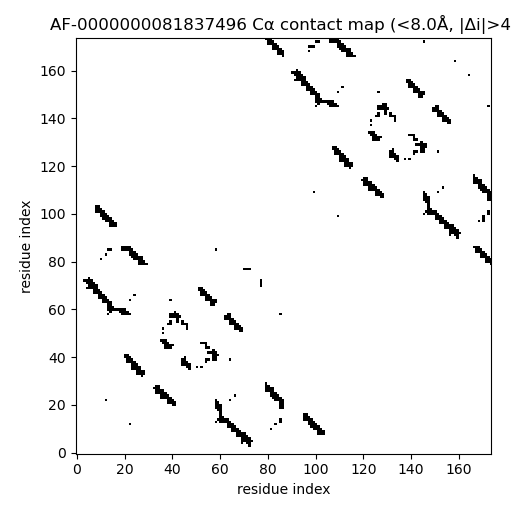6 1.041 -1.848 1 95.75 85 ALA A N 1
ATOM 669 C CA . ALA A 1 85 ? 3.906 0.188 -2.922 1 95.75 85 ALA A CA 1
ATOM 670 C C . ALA A 1 85 ? 5.242 -0.445 -2.545 1 95.75 85 ALA A C 1
ATOM 672 O O . ALA A 1 85 ? 6.164 0.249 -2.109 1 95.75 85 ALA A O 1
ATOM 673 N N . ALA A 1 86 ? 5.301 -1.75 -2.699 1 94.81 86 ALA A N 1
ATOM 674 C CA . ALA A 1 86 ? 6.547 -2.469 -2.443 1 94.81 86 ALA A CA 1
ATOM 675 C C . ALA A 1 86 ? 7.281 -2.768 -3.746 1 94.81 86 ALA A C 1
ATOM 677 O O . ALA A 1 86 ? 6.68 -3.236 -4.715 1 94.81 86 ALA A O 1
ATOM 678 N N . SER A 1 87 ? 8.516 -2.463 -3.688 1 92.69 87 SER A N 1
ATOM 679 C CA . SER A 1 87 ? 9.336 -2.701 -4.867 1 92.69 87 SER A CA 1
ATOM 680 C C . SER A 1 87 ? 10.773 -3.043 -4.484 1 92.69 87 SER A C 1
ATOM 682 O O . SER A 1 87 ? 11.219 -2.707 -3.385 1 92.69 87 SER A O 1
ATOM 684 N N . ILE B 1 1 ? 7.973 -31.266 -16.812 1 34.22 1 ILE B N 1
ATOM 685 C CA . ILE B 1 1 ? 8.352 -29.906 -16.453 1 34.22 1 ILE B CA 1
ATOM 686 C C . ILE B 1 1 ? 7.75 -29.547 -15.094 1 34.22 1 ILE B C 1
ATOM 688 O O . ILE B 1 1 ? 6.527 -29.5 -14.938 1 34.22 1 ILE B O 1
ATOM 692 N N . VAL B 1 2 ? 8.336 -29.984 -14.094 1 33.84 2 VAL B N 1
ATOM 693 C CA . VAL B 1 2 ? 7.844 -29.875 -12.727 1 33.84 2 VAL B CA 1
ATOM 694 C C . VAL B 1 2 ? 7.598 -28.406 -12.391 1 33.84 2 VAL B C 1
ATOM 696 O O . VAL B 1 2 ? 8.477 -27.562 -12.586 1 33.84 2 VAL B O 1
ATOM 699 N N . LYS B 1 3 ? 6.418 -27.859 -12.484 1 44.28 3 LYS B N 1
ATOM 700 C CA . LYS B 1 3 ? 6.035 -26.5 -12.141 1 44.28 3 LYS B CA 1
ATOM 701 C C . LYS B 1 3 ? 6.582 -26.094 -10.773 1 44.28 3 LYS B C 1
ATOM 703 O O . LYS B 1 3 ? 6.324 -26.781 -9.773 1 44.28 3 LYS B O 1
ATOM 708 N N . ILE B 1 4 ? 7.84 -25.766 -10.578 1 46.5 4 ILE B N 1
ATOM 709 C CA . ILE B 1 4 ? 8.336 -25.297 -9.289 1 46.5 4 ILE B CA 1
ATOM 710 C C . ILE B 1 4 ? 7.414 -24.219 -8.734 1 46.5 4 ILE B C 1
ATOM 712 O O . ILE B 1 4 ? 7.18 -23.203 -9.391 1 46.5 4 ILE B O 1
ATOM 716 N N . PRO B 1 5 ? 6.539 -24.734 -7.914 1 52.53 5 PRO B N 1
ATOM 717 C CA . PRO B 1 5 ? 5.59 -23.766 -7.355 1 52.53 5 PRO B CA 1
ATOM 718 C C . PRO B 1 5 ? 6.246 -22.438 -6.969 1 52.53 5 PRO B C 1
ATOM 720 O O . PRO B 1 5 ? 7.375 -22.438 -6.469 1 52.53 5 PRO B O 1
ATOM 723 N N . GLY B 1 6 ? 6.004 -21.406 -7.809 1 58.66 6 GLY B N 1
ATOM 724 C CA . GLY B 1 6 ? 6.594 -20.125 -7.504 1 58.66 6 GLY B CA 1
ATOM 725 C C . GLY B 1 6 ? 6.469 -19.734 -6.043 1 58.66 6 GLY B C 1
ATOM 726 O O . GLY B 1 6 ? 5.672 -20.328 -5.305 1 58.66 6 GLY B O 1
ATOM 727 N N . GLU B 1 7 ? 7.461 -19.266 -5.512 1 71.75 7 GLU B N 1
ATOM 728 C CA . GLU B 1 7 ? 7.449 -18.781 -4.137 1 71.75 7 GLU B CA 1
ATOM 729 C C . GLU B 1 7 ? 6.262 -17.859 -3.891 1 71.75 7 GLU B C 1
ATOM 731 O O . GLU B 1 7 ? 5.895 -17.062 -4.762 1 71.75 7 GLU B O 1
ATOM 736 N N . LYS B 1 8 ? 5.484 -18.188 -2.895 1 82.81 8 LYS B N 1
ATOM 737 C CA . LYS B 1 8 ? 4.355 -17.344 -2.512 1 82.81 8 LYS B CA 1
ATOM 738 C C . LYS B 1 8 ? 4.832 -15.977 -2.018 1 82.81 8 LYS B C 1
ATOM 740 O O . LYS B 1 8 ? 5.848 -15.883 -1.323 1 82.81 8 LYS B O 1
ATOM 745 N N . ALA B 1 9 ? 4.262 -15.008 -2.494 1 86.75 9 ALA B N 1
ATOM 746 C CA . ALA B 1 9 ? 4.527 -13.648 -2.041 1 86.75 9 ALA B CA 1
ATOM 747 C C . ALA B 1 9 ? 3.346 -13.094 -1.248 1 86.75 9 ALA B C 1
ATOM 749 O O . ALA B 1 9 ? 2.188 -13.32 -1.606 1 86.75 9 ALA B O 1
ATOM 750 N N . GLN B 1 10 ? 3.693 -12.398 -0.133 1 93.56 10 GLN B N 1
ATOM 751 C CA . GLN B 1 10 ? 2.654 -11.773 0.677 1 93.56 10 GLN B CA 1
ATOM 752 C C . GLN B 1 10 ? 2.895 -10.273 0.807 1 93.56 10 GLN B C 1
ATOM 754 O O . GLN B 1 10 ? 4.035 -9.828 0.961 1 93.56 10 GLN B O 1
ATOM 759 N N . ILE B 1 11 ? 1.856 -9.523 0.75 1 95.25 11 ILE B N 1
ATOM 760 C CA . ILE B 1 11 ? 1.838 -8.094 1.022 1 95.25 11 ILE B CA 1
ATOM 761 C C . ILE B 1 11 ? 0.777 -7.777 2.076 1 95.25 11 ILE B C 1
ATOM 763 O O . ILE B 1 11 ? -0.369 -8.219 1.961 1 95.25 11 ILE B O 1
ATOM 767 N N . GLN B 1 12 ? 1.162 -7.082 3.045 1 97.25 12 GLN B N 1
ATOM 768 C CA . GLN B 1 12 ? 0.263 -6.742 4.141 1 97.25 12 GLN B CA 1
ATOM 769 C C . GLN B 1 12 ? 0.081 -5.23 4.254 1 97.25 12 GLN B C 1
ATOM 771 O O . GLN B 1 12 ? 1.039 -4.473 4.094 1 97.25 12 GLN B O 1
ATOM 776 N N . CYS B 1 13 ? -1.119 -4.855 4.574 1 97.12 13 CYS B N 1
ATOM 777 C CA . CYS B 1 13 ? -1.456 -3.451 4.766 1 97.12 13 CYS B CA 1
ATOM 778 C C . CYS B 1 13 ? -2.332 -3.262 5.996 1 97.12 13 CYS B C 1
ATOM 780 O O . CYS B 1 13 ? -3.16 -4.117 6.312 1 97.12 13 CYS B O 1
ATOM 782 N N . SER B 1 14 ? -2.193 -2.168 6.672 1 97.56 14 SER B N 1
ATOM 783 C CA . SER B 1 14 ? -3.061 -1.73 7.762 1 97.56 14 SER B CA 1
ATOM 784 C C . SER B 1 14 ? -3.09 -0.209 7.867 1 97.56 14 SER B C 1
ATOM 786 O O . SER B 1 14 ? -2.256 0.476 7.27 1 97.56 14 SER B O 1
ATOM 788 N N . HIS B 1 15 ? -4.078 0.325 8.578 1 94.75 15 HIS B N 1
ATOM 789 C CA . HIS B 1 15 ? -4.195 1.771 8.734 1 94.75 15 HIS B CA 1
ATOM 790 C C . HIS B 1 15 ? -4.938 2.133 10.016 1 94.75 15 HIS B C 1
ATOM 792 O O . HIS B 1 15 ? -5.566 1.272 10.633 1 94.75 15 HIS B O 1
ATOM 798 N N . THR B 1 16 ? -4.844 3.436 10.406 1 93.31 16 THR B N 1
ATOM 799 C CA . THR B 1 16 ? -5.527 3.896 11.609 1 93.31 16 THR B CA 1
ATOM 800 C C . THR B 1 16 ? -6.586 4.941 11.266 1 93.31 16 THR B C 1
ATOM 802 O O . THR B 1 16 ? -7.008 5.711 12.133 1 93.31 16 THR B O 1
ATOM 805 N N . ILE B 1 17 ? -6.961 5.09 9.969 1 88.44 17 ILE B N 1
ATOM 806 C CA . ILE B 1 17 ? -7.863 6.145 9.516 1 88.44 17 ILE B CA 1
ATOM 807 C C . ILE B 1 17 ? -9.312 5.746 9.805 1 88.44 17 ILE B C 1
ATOM 809 O O . ILE B 1 17 ? -9.766 4.695 9.352 1 88.44 17 ILE B O 1
ATOM 813 N N . THR B 1 18 ? -9.953 6.711 10.453 1 87.56 18 THR B N 1
ATOM 814 C CA . THR B 1 18 ? -11.336 6.461 10.828 1 87.56 18 THR B CA 1
ATOM 815 C C . THR B 1 18 ? -12.227 6.387 9.594 1 87.56 18 THR B C 1
ATOM 817 O O . THR B 1 18 ? -12.07 7.172 8.656 1 87.56 18 THR B O 1
ATOM 820 N N . ASN B 1 19 ? -13.164 5.52 9.445 1 87.19 19 ASN B N 1
ATOM 821 C CA . ASN B 1 19 ? -14.203 5.352 8.43 1 87.19 19 ASN B CA 1
ATOM 822 C C . ASN B 1 19 ? -13.664 4.66 7.184 1 87.19 19 ASN B C 1
ATOM 824 O O . ASN B 1 19 ? -14.398 4.465 6.211 1 87.19 19 ASN B O 1
ATOM 828 N N . TYR B 1 20 ? -12.367 4.434 7.133 1 91.25 20 TYR B N 1
ATOM 829 C CA . TYR B 1 20 ? -11.875 3.578 6.059 1 91.25 20 TYR B CA 1
ATOM 830 C C . TYR B 1 20 ? -12.25 2.121 6.301 1 91.25 20 TYR B C 1
ATOM 832 O O . TYR B 1 20 ? -12.148 1.625 7.426 1 91.25 20 TYR B O 1
ATOM 840 N N . ASP B 1 21 ? -12.703 1.496 5.246 1 96.75 21 ASP B N 1
ATOM 841 C CA . ASP B 1 21 ? -13.148 0.12 5.434 1 96.75 21 ASP B CA 1
ATOM 842 C C . ASP B 1 21 ? -12.82 -0.739 4.215 1 96.75 21 ASP B C 1
ATOM 844 O O . ASP B 1 21 ? -13.414 -1.803 4.02 1 96.75 21 ASP B O 1
ATOM 848 N N . THR B 1 22 ? -11.969 -0.249 3.363 1 97.19 22 THR B N 1
ATOM 849 C CA . THR B 1 22 ? -11.609 -0.956 2.139 1 97.19 22 THR B CA 1
ATOM 850 C C . THR B 1 22 ? -10.102 -0.917 1.91 1 97.19 22 THR B C 1
ATOM 852 O O . THR B 1 22 ? -9.469 0.122 2.1 1 97.19 22 THR B O 1
ATOM 855 N N . ILE B 1 23 ? -9.484 -2.057 1.577 1 97.56 23 ILE B N 1
ATOM 856 C CA . ILE B 1 23 ? -8.109 -2.139 1.096 1 97.56 23 ILE B CA 1
ATOM 857 C C . ILE B 1 23 ? -8.086 -2.799 -0.28 1 97.56 23 ILE B C 1
ATOM 859 O O . ILE B 1 23 ? -8.641 -3.885 -0.465 1 97.56 23 ILE B O 1
ATOM 863 N N . LEU B 1 24 ? -7.492 -2.109 -1.228 1 97.81 24 LEU B N 1
ATOM 864 C CA . LEU B 1 24 ? -7.324 -2.611 -2.588 1 97.81 24 LEU B CA 1
ATOM 865 C C . LEU B 1 24 ? -5.871 -2.986 -2.854 1 97.81 24 LEU B C 1
ATOM 867 O O . LEU B 1 24 ? -4.953 -2.324 -2.359 1 97.81 24 LEU B O 1
ATOM 871 N N . TRP B 1 25 ? -5.699 -4.039 -3.658 1 96.69 25 TRP B N 1
ATOM 872 C CA . TRP B 1 25 ? -4.352 -4.426 -4.07 1 96.69 25 TRP B CA 1
ATOM 873 C C . TRP B 1 25 ? -4.219 -4.398 -5.59 1 96.69 25 TRP B C 1
ATOM 875 O O . TRP B 1 25 ? -5.141 -4.801 -6.309 1 96.69 25 TRP B O 1
ATOM 885 N N . TYR B 1 26 ? -3.02 -3.926 -5.965 1 93.75 26 TYR B N 1
ATOM 886 C CA . TYR B 1 26 ? -2.697 -3.84 -7.387 1 93.75 26 TYR B CA 1
ATOM 887 C C . TYR B 1 26 ? -1.314 -4.418 -7.664 1 93.75 26 TYR B C 1
ATOM 889 O O . TYR B 1 26 ? -0.447 -4.422 -6.789 1 93.75 26 TYR B O 1
ATOM 897 N N . LYS B 1 27 ? -1.186 -4.863 -8.922 1 91.44 27 LYS B N 1
ATOM 898 C CA . LYS B 1 27 ? 0.124 -5.195 -9.477 1 91.44 27 LYS B CA 1
ATOM 899 C C . LYS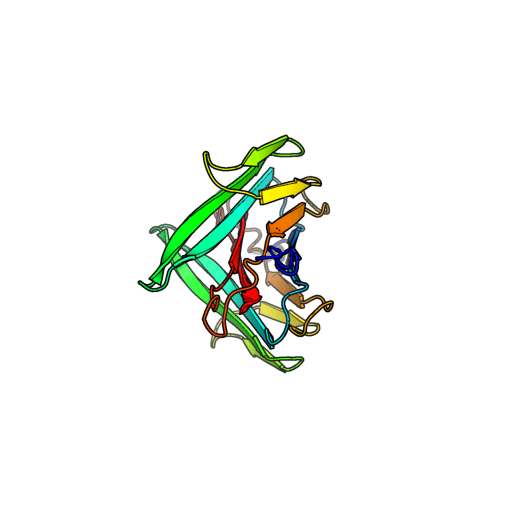 B 1 27 ? 0.437 -4.344 -10.703 1 91.44 27 LYS B C 1
ATOM 901 O O . LYS B 1 27 ? -0.429 -4.133 -11.555 1 91.44 27 LYS B O 1
ATOM 906 N N . GLN B 1 28 ? 1.625 -3.854 -10.688 1 89.88 28 GLN B N 1
ATOM 907 C CA . GLN B 1 28 ? 2.027 -3.082 -11.859 1 89.88 28 GLN B CA 1
ATOM 908 C C . GLN B 1 28 ? 2.512 -3.996 -12.984 1 89.88 28 GLN B C 1
ATOM 910 O O . GLN B 1 28 ? 3.391 -4.836 -12.773 1 89.88 28 GLN B O 1
ATOM 915 N N . LEU B 1 29 ? 1.953 -3.803 -14.141 1 86.31 29 LEU B N 1
ATOM 916 C CA . LEU B 1 29 ? 2.342 -4.555 -15.328 1 86.31 29 LEU B CA 1
ATOM 917 C C . LEU B 1 29 ? 3.598 -3.961 -15.961 1 86.31 29 LEU B C 1
ATOM 919 O O . LEU B 1 29 ? 4.047 -2.881 -15.562 1 86.31 29 LEU B O 1
ATOM 923 N N . LYS B 1 30 ? 4.152 -4.664 -16.922 1 84.38 30 LYS B N 1
ATOM 924 C CA . LYS B 1 30 ? 5.375 -4.234 -17.594 1 84.38 30 LYS B CA 1
ATOM 925 C C . LYS B 1 30 ? 5.18 -2.893 -18.281 1 84.38 30 LYS B C 1
ATOM 927 O O . LYS B 1 30 ? 6.105 -2.082 -18.359 1 84.38 30 LYS B O 1
ATOM 932 N N . ASN B 1 31 ? 3.986 -2.635 -18.734 1 86.38 31 ASN B N 1
ATOM 933 C CA . ASN B 1 31 ? 3.691 -1.396 -19.438 1 86.38 31 ASN B CA 1
ATOM 934 C C . ASN B 1 31 ? 3.381 -0.256 -18.484 1 86.38 31 ASN B C 1
ATOM 936 O O . ASN B 1 31 ? 3.01 0.84 -18.906 1 86.38 31 ASN B O 1
ATOM 940 N N . GLY B 1 32 ? 3.434 -0.503 -17.219 1 85.81 32 GLY B N 1
ATOM 941 C CA . GLY B 1 32 ? 3.25 0.529 -16.219 1 85.81 32 GLY B CA 1
ATOM 942 C C . GLY B 1 32 ? 1.834 0.593 -15.68 1 85.81 32 GLY B C 1
ATOM 943 O O . GLY B 1 32 ? 1.582 1.227 -14.648 1 85.81 32 GLY B O 1
ATOM 944 N N . HIS B 1 33 ? 0.92 -0.052 -16.406 1 87.94 33 HIS B N 1
ATOM 945 C CA . HIS B 1 33 ? -0.476 -0.029 -15.984 1 87.94 33 HIS B CA 1
ATOM 946 C C . HIS B 1 33 ? -0.683 -0.844 -14.711 1 87.94 33 HIS B C 1
ATOM 948 O O . HIS B 1 33 ? -0.084 -1.91 -14.547 1 87.94 33 HIS B O 1
ATOM 954 N N . LEU B 1 34 ? -1.521 -0.297 -13.859 1 90.25 34 LEU B N 1
ATOM 955 C CA . LEU B 1 34 ? -1.877 -1.015 -12.641 1 90.25 34 LEU B CA 1
ATOM 956 C C . LEU B 1 34 ? -3.037 -1.973 -12.891 1 90.25 34 LEU B C 1
ATOM 958 O O . LEU B 1 34 ? -4.059 -1.583 -13.461 1 90.25 34 LEU B O 1
ATOM 962 N N . GLU B 1 35 ? -2.803 -3.209 -12.555 1 92.25 35 GLU B N 1
ATOM 963 C CA . GLU B 1 35 ? -3.855 -4.219 -12.617 1 92.25 35 GLU B CA 1
ATOM 964 C C . GLU B 1 35 ? -4.426 -4.512 -11.234 1 92.25 35 GLU B C 1
ATOM 966 O O . GLU B 1 35 ? -3.682 -4.832 -10.305 1 92.25 35 GLU B O 1
ATOM 971 N N . LEU B 1 36 ? -5.754 -4.414 -11.148 1 94.69 36 LEU B N 1
ATOM 972 C CA . LEU B 1 36 ? -6.41 -4.746 -9.891 1 94.69 36 LEU B CA 1
ATOM 973 C C . LEU B 1 36 ? -6.367 -6.25 -9.633 1 94.69 36 LEU B C 1
ATOM 975 O O . LEU B 1 36 ? -6.773 -7.043 -10.484 1 94.69 36 LEU B O 1
ATOM 979 N N . LEU B 1 37 ? -5.855 -6.652 -8.5 1 94.31 37 LEU B N 1
ATOM 980 C CA . LEU B 1 37 ? -5.828 -8.055 -8.094 1 94.31 37 LEU B CA 1
ATOM 981 C C . LEU B 1 37 ? -7.082 -8.414 -7.297 1 94.31 37 LEU B C 1
ATOM 983 O O . LEU B 1 37 ? -7.547 -9.555 -7.348 1 94.31 37 LEU B O 1
ATOM 987 N N . GLY B 1 38 ? -7.656 -7.48 -6.551 1 96.44 38 GLY B N 1
ATOM 988 C CA . GLY B 1 38 ? -8.828 -7.625 -5.703 1 96.44 38 GLY B CA 1
ATOM 989 C C . GLY B 1 38 ? -8.867 -6.629 -4.559 1 96.44 38 GLY B C 1
ATOM 990 O O . GLY B 1 38 ? -8.016 -5.738 -4.477 1 96.44 38 GLY B O 1
ATOM 991 N N . TYR B 1 39 ? -9.867 -6.727 -3.719 1 97.56 39 TYR B N 1
ATOM 992 C CA . TYR B 1 39 ? -9.977 -5.824 -2.578 1 97.56 39 TYR B CA 1
ATOM 993 C C . TYR B 1 39 ? -10.688 -6.5 -1.413 1 97.56 39 TYR B C 1
ATOM 995 O O . TYR B 1 39 ? -11.406 -7.48 -1.605 1 97.56 39 TYR B O 1
ATOM 1003 N N . MET B 1 40 ? -10.359 -6.027 -0.272 1 97.94 40 MET B N 1
ATOM 1004 C CA . MET B 1 40 ? -11.109 -6.348 0.938 1 97.94 40 MET B CA 1
ATOM 1005 C C . MET B 1 40 ? -12.086 -5.23 1.288 1 97.94 40 MET B C 1
ATOM 1007 O O . MET B 1 40 ? -11.734 -4.051 1.227 1 97.94 40 MET B O 1
ATOM 1011 N N . TYR B 1 41 ? -13.344 -5.613 1.545 1 98.12 41 TYR B N 1
ATOM 1012 C CA . TYR B 1 41 ? -14.32 -4.738 2.191 1 98.12 41 TYR B CA 1
ATOM 1013 C C . TYR B 1 41 ? -14.664 -5.242 3.588 1 98.12 41 TYR B C 1
ATOM 1015 O O . TYR B 1 41 ? -15.336 -6.27 3.736 1 98.12 41 TYR B O 1
ATOM 1023 N N . LYS B 1 42 ? -14.242 -4.449 4.543 1 97.75 42 LYS B N 1
ATOM 1024 C CA . LYS B 1 42 ? -14.32 -4.977 5.902 1 97.75 42 LYS B CA 1
ATOM 1025 C C . LYS B 1 42 ? -13.68 -6.355 5.992 1 97.75 42 LYS B C 1
ATOM 1027 O O . LYS B 1 42 ? -12.492 -6.512 5.703 1 97.75 42 LYS B O 1
ATOM 1032 N N . ASN B 1 43 ? -14.32 -7.402 6.285 1 97.88 43 ASN B N 1
ATOM 1033 C CA . ASN B 1 43 ? -13.734 -8.734 6.379 1 97.88 43 ASN B CA 1
ATOM 1034 C C . ASN B 1 43 ? -14.164 -9.617 5.211 1 97.88 43 ASN B C 1
ATOM 1036 O O . ASN B 1 43 ? -14.039 -10.844 5.277 1 97.88 43 ASN B O 1
ATOM 1040 N N . PHE B 1 44 ? -14.633 -8.977 4.133 1 98 44 PHE B N 1
ATOM 1041 C CA . PHE B 1 44 ? -15.055 -9.711 2.945 1 98 44 PHE B CA 1
ATOM 1042 C C . PHE B 1 44 ? -14 -9.609 1.85 1 98 44 PHE B C 1
ATOM 1044 O O . PHE B 1 44 ? -13.633 -8.516 1.431 1 98 44 PHE B O 1
ATOM 1051 N N . GLU B 1 45 ? -13.57 -10.766 1.422 1 97.38 45 GLU B N 1
ATOM 1052 C CA . GLU B 1 45 ? -12.57 -10.789 0.355 1 97.38 45 GLU B CA 1
ATOM 1053 C C . GLU B 1 45 ? -13.234 -10.773 -1.02 1 97.38 45 GLU B C 1
ATOM 1055 O O . GLU B 1 45 ? -14.266 -11.406 -1.225 1 97.38 45 GLU B O 1
ATOM 1060 N N . ASN B 1 46 ? -12.727 -10.039 -1.974 1 97.75 46 ASN B N 1
ATOM 1061 C CA . ASN B 1 46 ? -13.219 -9.914 -3.342 1 97.75 46 ASN B CA 1
ATOM 1062 C C . ASN B 1 46 ? -12.078 -9.977 -4.355 1 97.75 46 ASN B C 1
ATOM 1064 O O . ASN B 1 46 ? -11.68 -8.953 -4.91 1 97.75 46 ASN B O 1
ATOM 1068 N N . PRO B 1 47 ? -11.57 -11.203 -4.633 1 95.81 47 PRO B N 1
ATOM 1069 C CA . PRO B 1 47 ? -10.555 -11.336 -5.68 1 95.81 47 PRO B CA 1
ATOM 1070 C C . PRO B 1 47 ? -11.102 -11.062 -7.078 1 95.81 47 PRO B C 1
ATOM 1072 O O . PRO B 1 47 ? -12.281 -11.336 -7.344 1 95.81 47 PRO B O 1
ATOM 1075 N N . GLU B 1 48 ? -10.234 -10.43 -7.93 1 95.56 48 GLU B N 1
ATOM 1076 C CA . GLU B 1 48 ? -10.633 -10.273 -9.328 1 95.56 48 GLU B CA 1
ATOM 1077 C C . GLU B 1 48 ? -10.758 -11.633 -10.016 1 95.56 48 GLU B C 1
ATOM 1079 O O . GLU B 1 48 ? -10.031 -12.57 -9.688 1 95.56 48 GLU B O 1
ATOM 1084 N N . LYS B 1 49 ? -11.625 -11.688 -10.984 1 92.94 49 LYS B N 1
ATOM 1085 C CA . LYS B 1 49 ? -11.836 -12.93 -11.719 1 92.94 49 LYS B CA 1
ATOM 1086 C C . LYS B 1 49 ? -10.562 -13.352 -12.461 1 92.94 49 LYS B C 1
ATOM 1088 O O . LYS B 1 49 ? -9.906 -12.516 -13.086 1 92.94 49 LYS B O 1
ATOM 1093 N N . GLY B 1 50 ? -10.211 -14.633 -12.344 1 88.94 50 GLY B N 1
ATOM 1094 C CA . GLY B 1 50 ? -9.109 -15.188 -13.117 1 88.94 50 GLY B CA 1
ATOM 1095 C C . GLY B 1 50 ? -7.758 -14.961 -12.469 1 88.94 50 GLY B C 1
ATOM 1096 O O . GLY B 1 50 ? -6.727 -15.383 -13 1 88.94 50 GLY B O 1
ATOM 1097 N N . VAL B 1 51 ? -7.777 -14.234 -11.367 1 87.12 51 VAL B N 1
ATOM 1098 C CA . VAL B 1 51 ? -6.496 -14 -10.711 1 87.12 51 VAL B CA 1
ATOM 1099 C C . VAL B 1 51 ? -6.312 -14.992 -9.562 1 87.12 51 VAL B C 1
ATOM 1101 O O . VAL B 1 51 ? -7.254 -15.273 -8.82 1 87.12 51 VAL B O 1
ATOM 1104 N N . LYS B 1 52 ? -5.18 -15.539 -9.445 1 88.06 52 LYS B N 1
ATOM 1105 C CA . LYS B 1 52 ? -4.875 -16.516 -8.398 1 88.06 52 LYS B CA 1
ATOM 1106 C C . LYS B 1 52 ? -4.301 -15.82 -7.16 1 88.06 52 LYS B C 1
ATOM 1108 O O . LYS B 1 52 ? -3.09 -15.859 -6.934 1 88.06 52 LYS B O 1
ATOM 1113 N N . VAL B 1 53 ? -5.129 -15.273 -6.367 1 92.75 53 VAL B N 1
ATOM 1114 C CA . VAL B 1 53 ? -4.719 -14.633 -5.121 1 92.75 53 VAL B CA 1
ATOM 1115 C C . VAL B 1 53 ? -5.672 -15.023 -3.996 1 92.75 53 VAL B C 1
ATOM 1117 O O . VAL B 1 53 ? -6.797 -15.461 -4.25 1 92.75 53 VAL B O 1
ATOM 1120 N N . THR B 1 54 ? -5.195 -14.969 -2.779 1 94.44 54 THR B N 1
ATOM 1121 C CA . THR B 1 54 ? -6.035 -15.055 -1.59 1 94.44 54 THR B CA 1
ATOM 1122 C C . THR B 1 54 ? -5.887 -13.797 -0.732 1 94.44 54 THR B C 1
ATOM 1124 O O . THR B 1 54 ? -4.828 -13.172 -0.724 1 94.44 54 THR B O 1
ATOM 1127 N N . MET B 1 55 ? -6.949 -13.414 -0.13 1 96.06 55 MET B N 1
ATOM 1128 C CA . MET B 1 55 ? -6.973 -12.25 0.76 1 96.06 55 MET B CA 1
ATOM 1129 C C . MET B 1 55 ? -7.543 -12.625 2.125 1 96.06 55 MET B C 1
ATOM 1131 O O . MET B 1 55 ? -8.5 -13.398 2.213 1 96.06 55 MET B O 1
ATOM 1135 N N . GLU B 1 56 ? -6.941 -12.094 3.088 1 97.62 56 GLU B N 1
ATOM 1136 C CA . GLU B 1 56 ? -7.375 -12.398 4.453 1 97.62 56 GLU B CA 1
ATOM 1137 C C . GLU B 1 56 ? -7.312 -11.148 5.332 1 97.62 56 GLU B C 1
ATOM 1139 O O . GLU B 1 56 ? -6.605 -10.195 5.016 1 97.62 56 GLU B O 1
ATOM 1144 N N . GLY B 1 57 ? -8.109 -11.234 6.484 1 98.06 57 GLY B N 1
ATOM 1145 C CA . GLY B 1 57 ? -8.07 -10.172 7.469 1 98.06 57 GLY B CA 1
ATOM 1146 C C . GLY B 1 57 ? -9.297 -9.273 7.43 1 98.06 57 GLY B C 1
ATOM 1147 O O . GLY B 1 57 ? -10.398 -9.734 7.141 1 98.06 57 GLY B O 1
ATOM 1148 N N . ASN B 1 58 ? -9.055 -8.008 7.84 1 98.56 58 ASN B N 1
ATOM 1149 C CA . ASN B 1 58 ? -10.094 -6.992 7.965 1 98.56 58 ASN B CA 1
ATOM 1150 C C . ASN B 1 58 ? -9.562 -5.605 7.609 1 98.56 58 ASN B C 1
ATOM 1152 O O . ASN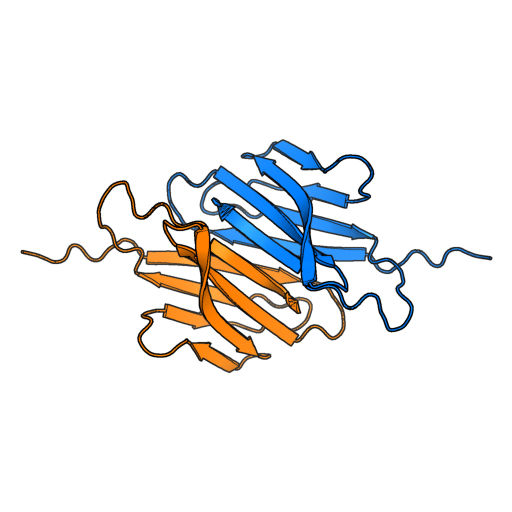 B 1 58 ? -8.461 -5.23 8.016 1 98.56 58 ASN B O 1
ATOM 1156 N N . ALA B 1 59 ? -10.32 -4.945 6.77 1 98.06 59 ALA B N 1
ATOM 1157 C CA . ALA B 1 59 ? -9.836 -3.682 6.219 1 98.06 59 ALA B CA 1
ATOM 1158 C C . ALA B 1 59 ? -10.195 -2.514 7.133 1 98.06 59 ALA B C 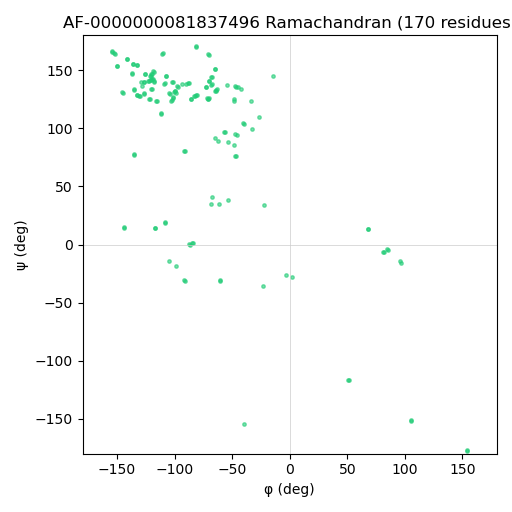1
ATOM 1160 O O . ALA B 1 59 ? -9.844 -1.366 6.848 1 98.06 59 ALA B O 1
ATOM 1161 N N . ASP B 1 60 ? -10.883 -2.756 8.32 1 96.94 60 ASP B N 1
ATOM 1162 C CA . ASP B 1 60 ? -11.273 -1.677 9.227 1 96.94 60 ASP B CA 1
ATOM 1163 C C . ASP B 1 60 ? -10.055 -1.083 9.922 1 96.94 60 ASP B C 1
ATOM 1165 O O . ASP B 1 60 ? -8.969 -1.677 9.906 1 96.94 60 ASP B O 1
ATOM 1169 N N . LYS B 1 61 ? -10.305 0.122 10.477 1 94.69 61 LYS B N 1
ATOM 1170 C CA . LYS B 1 61 ? -9.273 0.81 11.25 1 94.69 61 LYS B CA 1
ATOM 1171 C C . LYS B 1 61 ? -8.617 -0.135 12.258 1 94.69 61 LYS B C 1
ATOM 1173 O O . LYS B 1 61 ? -9.305 -0.915 12.922 1 94.69 61 LYS B O 1
ATOM 1178 N N . ASN B 1 62 ? -7.305 -0.066 12.352 1 95.88 62 ASN B N 1
ATOM 1179 C CA . ASN B 1 62 ? -6.484 -0.789 13.32 1 95.88 62 ASN B CA 1
ATOM 1180 C C . ASN B 1 62 ? -6.496 -2.291 13.047 1 95.88 62 ASN B C 1
ATOM 1182 O O . ASN B 1 62 ? -6.191 -3.086 13.938 1 95.88 62 ASN B O 1
ATOM 1186 N N . GLN B 1 63 ? -6.969 -2.73 11.914 1 97.81 63 GLN B N 1
ATOM 1187 C CA . GLN B 1 63 ? -6.91 -4.125 11.492 1 97.81 63 GLN B CA 1
ATOM 1188 C C . GLN B 1 63 ? -5.93 -4.312 10.336 1 97.81 63 GLN B C 1
ATOM 1190 O O . GLN B 1 63 ? -5.449 -3.334 9.766 1 97.81 63 GLN B O 1
ATOM 1195 N N . THR B 1 64 ? -5.551 -5.547 10.078 1 97.81 64 THR B N 1
ATOM 1196 C CA . THR B 1 64 ? -4.566 -5.867 9.047 1 97.81 64 THR B CA 1
ATOM 1197 C C . THR B 1 64 ? -5.184 -6.746 7.965 1 97.81 64 THR B C 1
ATOM 1199 O O . THR B 1 64 ? -5.965 -7.652 8.266 1 97.81 64 THR B O 1
ATOM 1202 N N . CYS B 1 65 ? -4.773 -6.414 6.734 1 97.44 65 CYS B N 1
ATOM 1203 C CA . CYS B 1 65 ? -5.141 -7.273 5.613 1 97.44 65 CYS B CA 1
ATOM 1204 C C . CYS B 1 65 ? -3.896 -7.84 4.934 1 97.44 65 CYS B C 1
ATOM 1206 O O . CYS B 1 65 ? -2.867 -7.168 4.852 1 97.44 65 CYS B O 1
ATOM 1208 N N . LEU B 1 66 ? -4.078 -9.016 4.41 1 96.94 66 LEU B N 1
ATOM 1209 C CA . LEU B 1 66 ? -2.99 -9.758 3.789 1 96.94 66 LEU B CA 1
ATOM 1210 C C . LEU B 1 66 ? -3.404 -10.281 2.416 1 96.94 66 LEU B C 1
ATOM 1212 O O . LEU B 1 66 ? -4.48 -10.859 2.266 1 96.94 66 LEU B O 1
ATOM 1216 N N . LEU B 1 67 ? -2.598 -9.992 1.45 1 96.06 67 LEU B N 1
ATOM 1217 C CA . LEU B 1 67 ? -2.721 -10.617 0.139 1 96.06 67 LEU B CA 1
ATOM 1218 C C . LEU B 1 67 ? -1.628 -11.664 -0.068 1 96.06 67 LEU B C 1
ATOM 1220 O O . LEU B 1 67 ? -0.453 -11.398 0.2 1 96.06 67 LEU B O 1
ATOM 1224 N N . THR B 1 68 ? -2.021 -12.867 -0.496 1 93.31 68 THR B N 1
ATOM 1225 C CA . THR B 1 68 ? -1.083 -13.914 -0.88 1 93.31 68 THR B CA 1
ATOM 1226 C C . THR B 1 68 ? -1.223 -14.25 -2.361 1 93.31 68 THR B C 1
ATOM 1228 O O . THR B 1 68 ? -2.332 -14.477 -2.852 1 93.31 68 THR B O 1
ATOM 1231 N N . THR B 1 69 ? -0.204 -14.148 -3.057 1 86.88 69 THR B N 1
ATOM 1232 C CA . THR B 1 69 ? -0.215 -14.469 -4.477 1 86.88 69 THR B CA 1
ATOM 1233 C C . THR B 1 69 ? 0.918 -15.43 -4.824 1 86.88 69 THR B C 1
ATOM 1235 O O . THR B 1 69 ? 1.891 -15.547 -4.074 1 86.88 69 THR B O 1
ATOM 1238 N N . GLU B 1 70 ? 0.566 -16.359 -5.684 1 73.69 70 GLU B N 1
ATOM 1239 C CA . GLU B 1 70 ? 1.651 -17.219 -6.156 1 73.69 70 GLU B CA 1
ATOM 1240 C C . GLU B 1 70 ? 2.668 -16.422 -6.965 1 73.69 70 GLU B C 1
ATOM 1242 O O . GLU B 1 70 ? 2.305 -15.734 -7.922 1 73.69 70 GLU B O 1
ATOM 1247 N N . ALA B 1 71 ? 3.664 -15.953 -6.234 1 56.97 71 ALA B N 1
ATOM 1248 C CA . ALA B 1 71 ? 4.73 -15.297 -6.98 1 56.97 71 ALA B CA 1
ATOM 1249 C C . ALA B 1 71 ? 5.266 -16.203 -8.086 1 56.97 71 ALA B C 1
ATOM 1251 O O . ALA B 1 71 ? 5.578 -17.375 -7.844 1 56.97 71 ALA B O 1
ATOM 1252 N N . LEU B 1 72 ? 4.66 -16.125 -9.18 1 47.91 72 LEU B N 1
ATOM 1253 C CA . LEU B 1 72 ? 5.277 -16.969 -10.195 1 47.91 72 LEU B CA 1
ATOM 1254 C C . LEU B 1 72 ? 6.785 -17.047 -9.992 1 47.91 72 LEU B C 1
ATOM 1256 O O . LEU B 1 72 ? 7.441 -16.047 -9.719 1 47.91 72 LEU B O 1
ATOM 1260 N N . LYS B 1 73 ? 7.258 -18.109 -9.391 1 42.25 73 LYS B N 1
ATOM 1261 C CA . LYS B 1 73 ? 8.688 -18.406 -9.477 1 42.25 73 LYS B CA 1
ATOM 1262 C C . LYS B 1 73 ? 9.305 -17.734 -10.711 1 42.25 73 LYS B C 1
ATOM 1264 O O . LYS B 1 73 ? 10.469 -17.984 -11.031 1 42.25 73 LYS B O 1
ATOM 1269 N N . LEU B 1 74 ? 8.438 -17.719 -11.758 1 38.22 74 LEU B N 1
ATOM 1270 C CA . LEU B 1 74 ? 9.266 -17.703 -12.961 1 38.22 74 LEU B CA 1
ATOM 1271 C C . LEU B 1 74 ? 10.469 -16.797 -12.781 1 38.22 74 LEU B C 1
ATOM 1273 O O . LEU B 1 74 ? 10.484 -15.945 -11.883 1 38.22 74 LEU B O 1
ATOM 1277 N N . SER B 1 75 ? 10.938 -16.312 -14.062 1 38.22 75 SER B N 1
ATOM 1278 C CA . SER B 1 75 ? 12.117 -15.609 -14.555 1 38.22 75 SER B CA 1
ATOM 1279 C C . SER B 1 75 ? 12.359 -14.312 -13.781 1 38.22 75 SER B C 1
ATOM 1281 O O . SER B 1 75 ? 11.422 -13.727 -13.242 1 38.22 75 SER B O 1
ATOM 1283 N N . LEU B 1 76 ? 13.516 -13.945 -13.406 1 39.22 76 LEU B N 1
ATOM 1284 C CA . LEU B 1 76 ? 14.203 -12.695 -13.109 1 39.22 76 LEU B CA 1
ATOM 1285 C C . LEU B 1 76 ? 13.258 -11.508 -13.258 1 39.22 76 LEU B C 1
ATOM 1287 O O . LEU B 1 76 ? 13.469 -10.461 -12.641 1 39.22 76 LEU B O 1
ATOM 1291 N N . ASN B 1 77 ? 12.219 -11.633 -14.133 1 41.03 77 ASN B N 1
ATOM 1292 C CA . ASN B 1 77 ? 11.5 -10.484 -14.688 1 41.03 77 ASN B CA 1
ATOM 1293 C C . ASN B 1 77 ? 10.203 -10.227 -13.93 1 41.03 77 ASN B C 1
ATOM 1295 O O . ASN B 1 77 ? 9.391 -9.406 -14.359 1 41.03 77 ASN B O 1
ATOM 1299 N N . SER B 1 78 ? 9.688 -11.172 -13.18 1 50.31 78 SER B N 1
ATOM 1300 C CA . SER B 1 78 ? 8.359 -10.867 -12.664 1 50.31 78 SER B CA 1
ATOM 1301 C C . SER B 1 78 ? 8.406 -9.727 -11.648 1 50.31 78 SER B C 1
ATOM 1303 O O . SER B 1 78 ? 8.18 -9.945 -10.453 1 50.31 78 SER B O 1
ATOM 1305 N N . SER B 1 79 ? 9.188 -8.875 -11.82 1 57.06 79 SER B N 1
ATOM 1306 C CA . SER B 1 79 ? 9.594 -7.613 -11.211 1 57.06 79 SER B CA 1
ATOM 1307 C C . SER B 1 79 ? 8.398 -6.676 -11.039 1 57.06 79 SER B C 1
ATOM 1309 O O . SER B 1 79 ? 8.328 -5.633 -11.695 1 57.06 79 SER B O 1
ATOM 1311 N N . GLY B 1 80 ? 7.105 -7.32 -10.625 1 79 80 GLY B N 1
ATOM 1312 C CA . GLY B 1 80 ? 6.086 -6.285 -10.578 1 79 80 GLY B CA 1
ATOM 1313 C C . GLY B 1 80 ? 5.977 -5.617 -9.219 1 79 80 GLY B C 1
ATOM 1314 O O . GLY B 1 80 ? 6.227 -6.25 -8.195 1 79 80 GLY B O 1
ATOM 1315 N N . VAL B 1 81 ? 5.824 -4.293 -9.297 1 88.94 81 VAL B N 1
ATOM 1316 C CA . VAL B 1 81 ? 5.547 -3.469 -8.117 1 88.94 81 VAL B CA 1
ATOM 1317 C C . VAL B 1 81 ? 4.125 -3.723 -7.633 1 88.94 81 VAL B C 1
ATOM 1319 O O . VAL B 1 81 ? 3.176 -3.699 -8.422 1 88.94 81 VAL B O 1
ATOM 1322 N N . TYR B 1 82 ? 4.051 -4.074 -6.371 1 92.56 82 TYR B N 1
ATOM 1323 C CA . TYR B 1 82 ? 2.74 -4.301 -5.77 1 92.56 82 TYR B CA 1
ATOM 1324 C C . TYR B 1 82 ? 2.312 -3.111 -4.922 1 92.56 82 TYR B C 1
ATOM 1326 O O . TYR B 1 82 ? 3.133 -2.521 -4.211 1 92.56 82 TYR B O 1
ATOM 1334 N N . PHE B 1 83 ? 1.009 -2.811 -5.039 1 94.12 83 PHE B N 1
ATOM 1335 C CA . PHE B 1 83 ? 0.426 -1.698 -4.297 1 94.12 83 PHE B CA 1
ATOM 1336 C C . PHE B 1 83 ? -0.696 -2.184 -3.389 1 94.12 83 PHE B C 1
ATOM 1338 O O . PHE B 1 83 ? -1.418 -3.123 -3.73 1 94.12 83 PHE B O 1
ATOM 1345 N N . CYS B 1 84 ? -0.821 -1.552 -2.285 1 95.38 84 CYS B N 1
ATOM 1346 C CA . CYS B 1 84 ? -2.064 -1.601 -1.525 1 95.38 84 CYS B CA 1
ATOM 1347 C C . CYS B 1 84 ? -2.582 -0.197 -1.235 1 95.38 84 CYS B C 1
ATOM 1349 O O . CYS B 1 84 ? -1.799 0.749 -1.132 1 95.38 84 CYS B O 1
ATOM 1351 N N . ALA B 1 85 ? -3.881 -0.07 -1.203 1 96.06 85 ALA B N 1
ATOM 1352 C CA . ALA B 1 85 ? -4.523 1.229 -1.016 1 96.06 85 ALA B CA 1
ATOM 1353 C C . ALA B 1 85 ? -5.625 1.147 0.035 1 96.06 85 ALA B C 1
ATOM 1355 O O . ALA B 1 85 ? -6.492 0.271 -0.03 1 96.06 85 ALA B O 1
ATOM 1356 N N . ALA B 1 86 ? -5.555 2.047 0.983 1 94.94 86 ALA B N 1
ATOM 1357 C CA . ALA B 1 86 ? -6.59 2.125 2.01 1 94.94 86 ALA B CA 1
ATOM 1358 C C . ALA B 1 86 ? -7.594 3.23 1.694 1 94.94 86 ALA B C 1
ATOM 1360 O O . ALA B 1 86 ? -7.207 4.352 1.358 1 94.94 86 ALA B O 1
ATOM 1361 N N . SER B 1 87 ? -8.797 2.832 1.803 1 92.69 87 SER B N 1
ATOM 1362 C CA . SER B 1 87 ? -9.859 3.795 1.53 1 92.69 87 SER B CA 1
ATOM 1363 C C . SER B 1 87 ? -11.094 3.516 2.385 1 92.69 87 SER B C 1
ATOM 1365 O O . SER B 1 87 ? -11.281 2.398 2.867 1 92.69 87 SER B O 1
#